Protein AF-A0A2V8ZLP4-F1 (afdb_monomer)

Solvent-accessible surface area (backbone atoms only — not comparable to full-atom values): 5540 Å² total; per-residue (Å²): 100,63,97,74,74,50,84,33,75,47,45,22,45,27,66,72,34,75,72,34,69,65,45,20,50,53,48,51,53,39,48,58,39,34,60,57,44,29,53,44,40,81,50,82,45,86,81,90,33,44,77,44,51,68,62,26,37,51,54,37,26,76,74,68,33,59,70,51,20,45,36,27,64,42,55,32,50,50,22,56,75,71,73,43,76,72,72,89,51,70,71,40,52,50,25,47,68,71,61,118

Structure (mmCIF, N/CA/C/O backbone):
data_AF-A0A2V8ZLP4-F1
#
_entry.id   AF-A0A2V8ZLP4-F1
#
loop_
_atom_site.group_PDB
_atom_site.id
_atom_site.type_symbol
_atom_site.label_atom_id
_atom_site.label_alt_id
_atom_site.label_comp_id
_atom_site.label_asym_id
_atom_site.label_entity_id
_atom_site.label_seq_id
_atom_site.pdbx_PDB_ins_code
_atom_site.Cartn_x
_atom_site.Cartn_y
_atom_site.Cartn_z
_atom_site.occupancy
_atom_site.B_iso_or_equiv
_atom_site.auth_seq_id
_atom_site.auth_comp_id
_atom_site.auth_asym_id
_atom_site.auth_atom_id
_atom_site.pdbx_PDB_model_num
ATOM 1 N N . MET A 1 1 ? -19.882 -6.178 -1.904 1.00 56.28 1 MET A N 1
ATOM 2 C CA . MET A 1 1 ? -18.719 -6.741 -1.178 1.00 56.28 1 MET A CA 1
ATOM 3 C C . MET A 1 1 ? -18.114 -5.714 -0.228 1.00 56.28 1 MET A C 1
ATOM 5 O O . MET A 1 1 ? -18.327 -5.867 0.961 1.00 56.28 1 MET A O 1
ATOM 9 N N . VAL A 1 2 ? -17.470 -4.633 -0.695 1.00 63.12 2 VAL A N 1
ATOM 10 C CA . VAL A 1 2 ? -16.892 -3.608 0.216 1.00 63.12 2 VAL A CA 1
ATOM 11 C C . VAL A 1 2 ? -17.952 -2.930 1.094 1.00 63.12 2 VAL A C 1
ATOM 13 O O . VAL A 1 2 ? -17.791 -2.864 2.304 1.00 63.12 2 VAL A O 1
ATOM 16 N N . GLY A 1 3 ? -19.103 -2.553 0.525 1.00 59.59 3 GLY A N 1
ATOM 17 C CA . GLY A 1 3 ? -20.234 -1.996 1.290 1.00 59.59 3 GLY A CA 1
ATOM 18 C C . GLY A 1 3 ? -20.906 -2.963 2.279 1.00 59.59 3 GLY A C 1
ATOM 19 O O . GLY A 1 3 ? -21.820 -2.559 2.981 1.00 59.59 3 GLY A O 1
ATOM 20 N N . MET A 1 4 ? -20.470 -4.228 2.337 1.00 65.94 4 MET A N 1
ATOM 21 C CA . MET A 1 4 ? -20.937 -5.230 3.308 1.00 65.94 4 MET A CA 1
ATOM 22 C C . MET A 1 4 ? -19.874 -5.535 4.380 1.00 65.94 4 MET A C 1
ATOM 24 O O . MET A 1 4 ? -20.005 -6.516 5.103 1.00 65.94 4 MET A O 1
ATOM 28 N N . GLY A 1 5 ? -18.799 -4.738 4.458 1.00 69.75 5 GLY A N 1
ATOM 29 C CA . GLY A 1 5 ? -17.721 -4.907 5.440 1.00 69.75 5 GLY A CA 1
ATOM 30 C C . GLY A 1 5 ? -16.569 -5.821 5.004 1.00 69.75 5 GLY A C 1
ATOM 31 O O . GLY A 1 5 ? -15.702 -6.126 5.819 1.00 69.75 5 GLY A O 1
ATOM 32 N N . CYS A 1 6 ? -16.513 -6.266 3.741 1.00 82.69 6 CYS A N 1
ATOM 33 C CA . CYS A 1 6 ? -15.385 -7.070 3.259 1.00 82.69 6 CYS A CA 1
ATOM 34 C C . CYS A 1 6 ? -14.117 -6.220 3.075 1.00 82.69 6 CYS A C 1
ATOM 36 O O . CYS A 1 6 ? -14.159 -5.179 2.415 1.00 82.69 6 CYS A O 1
ATOM 38 N N . LEU A 1 7 ? -12.980 -6.718 3.572 1.00 85.50 7 LEU A N 1
ATOM 39 C CA . LEU A 1 7 ? -11.662 -6.114 3.361 1.00 85.50 7 LEU A CA 1
ATOM 40 C C . LEU A 1 7 ? -11.128 -6.424 1.958 1.00 85.50 7 LEU A C 1
ATOM 42 O O . LEU A 1 7 ? -11.313 -7.527 1.442 1.00 85.50 7 LEU A O 1
ATOM 46 N N . VAL A 1 8 ? -10.432 -5.458 1.357 1.00 91.12 8 VAL A N 1
ATOM 47 C CA . VAL A 1 8 ? -9.824 -5.605 0.025 1.00 91.12 8 VAL A CA 1
ATOM 48 C C . VAL A 1 8 ? -8.313 -5.524 0.133 1.00 91.12 8 VAL A C 1
ATOM 50 O O . VAL A 1 8 ? -7.762 -4.550 0.648 1.00 91.12 8 VAL A O 1
ATOM 53 N N . GLN A 1 9 ? -7.636 -6.523 -0.421 1.00 92.44 9 GLN A N 1
ATOM 54 C CA . GLN A 1 9 ? -6.189 -6.536 -0.567 1.00 92.44 9 GLN A CA 1
ATOM 55 C C . GLN A 1 9 ? -5.799 -6.322 -2.035 1.00 92.44 9 GLN A C 1
ATOM 57 O O . GLN A 1 9 ? -6.434 -6.859 -2.941 1.00 92.44 9 GLN A O 1
ATOM 62 N N . VAL A 1 10 ? -4.745 -5.534 -2.272 1.00 92.44 10 VAL A N 1
ATOM 63 C CA . VAL A 1 10 ? -4.116 -5.381 -3.599 1.00 92.44 10 VAL A CA 1
ATOM 64 C C . VAL A 1 10 ? -2.633 -5.731 -3.548 1.00 92.44 10 VAL A C 1
ATOM 66 O O . VAL A 1 10 ? -1.972 -5.572 -2.517 1.00 92.44 10 VAL A O 1
ATOM 69 N N . THR A 1 11 ? -2.096 -6.249 -4.653 1.00 90.38 11 THR A N 1
ATOM 70 C CA . THR A 1 11 ? -0.705 -6.714 -4.700 1.00 90.38 11 THR A CA 1
ATOM 71 C C . THR A 1 11 ? 0.270 -5.573 -4.991 1.00 90.38 11 THR A C 1
ATOM 73 O O . THR A 1 11 ? 0.012 -4.720 -5.844 1.00 90.38 11 THR A O 1
ATOM 76 N N . ALA A 1 12 ? 1.431 -5.580 -4.331 1.00 90.06 12 ALA A N 1
ATOM 77 C CA . ALA A 1 12 ? 2.500 -4.593 -4.520 1.00 90.06 12 ALA A CA 1
ATOM 78 C C . ALA A 1 12 ? 2.905 -4.444 -6.000 1.00 90.06 12 ALA A C 1
ATOM 80 O O . ALA A 1 12 ? 3.083 -3.332 -6.494 1.00 90.06 12 ALA A O 1
ATOM 81 N N . ASN A 1 13 ? 2.959 -5.563 -6.730 1.00 88.44 13 ASN A N 1
ATOM 82 C CA . ASN A 1 13 ? 3.276 -5.604 -8.161 1.00 88.44 13 ASN A CA 1
ATOM 83 C C . ASN A 1 13 ? 2.223 -4.917 -9.046 1.00 88.44 13 ASN A C 1
ATOM 85 O O . ASN A 1 13 ? 2.558 -4.373 -10.099 1.00 88.44 13 ASN A O 1
ATOM 89 N N . SER A 1 14 ? 0.959 -4.881 -8.618 1.00 89.19 14 SER A N 1
ATOM 90 C CA . SER A 1 14 ? -0.077 -4.118 -9.325 1.00 89.19 14 SER A CA 1
ATOM 91 C C . SER A 1 14 ? 0.138 -2.613 -9.158 1.00 89.19 14 SER A C 1
ATOM 93 O O . SER A 1 14 ? -0.032 -1.859 -10.110 1.00 89.19 14 SER A O 1
ATOM 95 N N . ILE A 1 15 ? 0.594 -2.166 -7.983 1.00 90.00 15 ILE A N 1
ATOM 96 C CA . ILE A 1 15 ? 0.872 -0.747 -7.699 1.00 90.00 15 ILE A CA 1
ATOM 97 C C . ILE A 1 15 ? 2.069 -0.240 -8.517 1.00 90.00 15 ILE A C 1
ATOM 99 O O . ILE A 1 15 ? 2.025 0.862 -9.078 1.00 90.00 15 ILE A O 1
ATOM 103 N N . THR A 1 16 ? 3.132 -1.044 -8.608 1.00 89.25 16 THR A N 1
ATOM 104 C CA . THR A 1 16 ? 4.357 -0.692 -9.348 1.00 89.25 16 THR A CA 1
ATOM 105 C C . THR A 1 16 ? 4.224 -0.862 -10.861 1.00 89.25 16 THR A C 1
ATOM 107 O O . THR A 1 16 ? 5.020 -0.295 -11.605 1.00 89.25 16 THR A O 1
ATOM 110 N N . GLY A 1 17 ? 3.188 -1.562 -11.334 1.00 86.75 17 GLY A N 1
ATOM 111 C CA . GLY A 1 17 ? 2.906 -1.748 -12.759 1.00 86.75 17 GLY A CA 1
ATOM 112 C C . GLY A 1 17 ? 3.581 -2.957 -13.396 1.00 86.75 17 GLY A C 1
ATOM 113 O O . GLY A 1 17 ? 3.594 -3.053 -14.620 1.00 86.75 17 GLY A O 1
ATOM 114 N N . PHE A 1 18 ? 4.091 -3.888 -12.589 1.00 87.81 18 PHE A N 1
ATOM 115 C CA . PHE A 1 18 ? 4.686 -5.140 -13.061 1.00 87.81 18 PHE A CA 1
ATOM 116 C C . PHE A 1 18 ? 3.705 -5.963 -13.914 1.00 87.81 18 PHE A C 1
ATOM 118 O O . PHE A 1 18 ? 4.077 -6.494 -14.953 1.00 87.81 18 PHE A O 1
ATOM 125 N N . TRP A 1 19 ? 2.424 -5.994 -13.533 1.00 86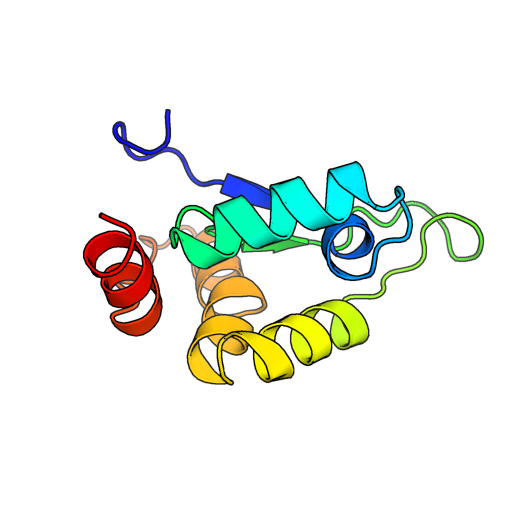.25 19 TRP A N 1
ATOM 126 C CA . TRP A 1 19 ? 1.360 -6.690 -14.276 1.00 86.25 19 TRP A CA 1
ATOM 127 C C . TRP A 1 19 ? 0.771 -5.878 -15.444 1.00 86.25 19 TRP A C 1
ATOM 129 O O . TRP A 1 19 ? -0.286 -6.216 -15.974 1.00 86.25 19 TRP A O 1
ATOM 139 N N . GLY A 1 20 ? 1.426 -4.786 -15.841 1.00 91.94 20 GLY A N 1
ATOM 140 C CA . GLY A 1 20 ? 0.991 -3.928 -16.938 1.00 91.94 20 GLY A CA 1
ATOM 141 C C . GLY A 1 20 ? 0.117 -2.741 -16.519 1.00 91.94 20 GLY A C 1
ATOM 142 O O . GLY A 1 20 ? -0.246 -2.545 -15.354 1.00 91.94 20 GLY A O 1
ATOM 143 N N . LYS A 1 21 ? -0.192 -1.896 -17.512 1.00 92.06 21 LYS A N 1
ATOM 144 C CA . LYS A 1 21 ? -0.846 -0.590 -17.319 1.00 92.06 21 LYS A CA 1
ATOM 145 C C . LYS A 1 21 ? -2.273 -0.711 -16.787 1.00 92.06 21 LYS A C 1
ATOM 147 O O . LYS A 1 21 ? -2.641 0.064 -15.909 1.00 92.06 21 LYS A O 1
ATOM 152 N N . GLU A 1 22 ? -3.038 -1.689 -17.265 1.00 92.62 22 GLU A N 1
ATOM 153 C CA . GLU A 1 22 ? -4.432 -1.879 -16.846 1.00 92.62 22 GLU A CA 1
ATOM 154 C C . GLU A 1 22 ? -4.530 -2.332 -15.387 1.00 92.62 22 GLU A C 1
ATOM 156 O O . GLU A 1 22 ? -5.264 -1.729 -14.607 1.00 92.62 22 GLU A O 1
ATOM 161 N N . ALA A 1 23 ? -3.712 -3.307 -14.970 1.00 90.94 23 ALA A N 1
ATOM 162 C CA . ALA A 1 23 ? -3.649 -3.741 -13.573 1.00 90.94 23 ALA A CA 1
ATOM 163 C C . ALA A 1 23 ? -3.292 -2.575 -12.637 1.00 90.94 23 ALA A C 1
ATOM 165 O O . ALA A 1 23 ? -3.931 -2.370 -11.601 1.00 90.94 23 ALA A O 1
ATOM 166 N N . ARG A 1 24 ? -2.320 -1.751 -13.048 1.00 92.75 24 ARG A N 1
ATOM 167 C CA . ARG A 1 24 ? -1.944 -0.540 -12.316 1.00 92.75 24 ARG A CA 1
ATOM 168 C C . ARG A 1 24 ? -3.073 0.478 -12.260 1.00 92.75 24 ARG A C 1
ATOM 170 O O . ARG A 1 24 ? -3.340 1.023 -11.193 1.00 92.75 24 ARG A O 1
ATOM 177 N N . ARG A 1 25 ? -3.742 0.745 -13.382 1.00 92.38 25 ARG A N 1
ATOM 178 C CA . ARG A 1 25 ? -4.857 1.697 -13.456 1.00 92.38 25 ARG A CA 1
ATOM 179 C C . ARG A 1 25 ? -6.000 1.272 -12.541 1.00 92.38 25 ARG A C 1
ATOM 181 O O . ARG A 1 25 ? -6.465 2.093 -11.754 1.00 92.38 25 ARG A O 1
ATOM 188 N N . THR A 1 26 ? -6.394 0.003 -12.593 1.00 92.56 26 THR A N 1
ATOM 189 C CA . THR A 1 26 ? -7.441 -0.558 -11.733 1.00 92.56 26 THR A CA 1
ATOM 190 C C . THR A 1 26 ? -7.056 -0.463 -10.262 1.00 92.56 26 THR A C 1
ATOM 192 O O . THR A 1 26 ? -7.824 0.062 -9.459 1.00 92.56 26 THR A O 1
ATOM 195 N N . CYS A 1 27 ? -5.837 -0.879 -9.906 1.00 92.38 27 CYS A N 1
ATOM 196 C CA . CYS A 1 27 ? -5.345 -0.796 -8.532 1.00 92.38 27 CYS A CA 1
ATOM 197 C C . CYS A 1 27 ? -5.337 0.648 -8.005 1.00 92.38 27 CYS A C 1
ATOM 199 O O . CYS A 1 27 ? -5.849 0.922 -6.919 1.00 92.38 27 CYS A O 1
ATOM 201 N N . LEU A 1 28 ? -4.822 1.594 -8.795 1.00 92.75 28 LEU A N 1
ATOM 202 C CA . LEU A 1 28 ? -4.802 3.007 -8.420 1.00 92.75 28 LEU A CA 1
ATOM 203 C C . LEU A 1 28 ? -6.207 3.621 -8.357 1.00 92.75 28 LEU A C 1
ATOM 205 O O . LEU A 1 28 ? -6.411 4.521 -7.549 1.00 92.75 28 LEU A O 1
ATOM 209 N N . GLY A 1 29 ? -7.156 3.140 -9.167 1.00 92.44 29 GLY A N 1
ATOM 210 C CA . GLY A 1 29 ? -8.559 3.559 -9.125 1.00 92.44 29 GLY A CA 1
ATOM 211 C C . GLY A 1 29 ? -9.296 3.073 -7.874 1.00 92.44 29 GLY A C 1
ATOM 212 O O . GLY A 1 29 ? -10.097 3.810 -7.303 1.00 92.44 29 GLY A O 1
ATOM 213 N N . LEU A 1 30 ? -8.997 1.860 -7.400 1.00 92.62 30 LEU A N 1
ATOM 214 C CA . LEU A 1 30 ? -9.508 1.364 -6.117 1.00 92.62 30 LEU A CA 1
ATOM 215 C C . LEU A 1 30 ? -8.918 2.157 -4.943 1.00 92.62 30 LEU A C 1
ATOM 217 O O . LEU A 1 30 ? -9.649 2.544 -4.032 1.00 92.62 30 LEU A O 1
ATOM 221 N N . LEU A 1 31 ? -7.612 2.440 -4.991 1.00 93.12 31 LEU A N 1
ATOM 222 C CA . LEU A 1 31 ? -6.926 3.256 -3.985 1.00 93.12 31 LEU A CA 1
ATOM 223 C C . LEU A 1 31 ? -7.487 4.676 -3.920 1.00 93.12 31 LEU A C 1
ATOM 225 O O . LEU A 1 31 ? -7.771 5.157 -2.830 1.00 93.12 31 LEU A O 1
ATOM 229 N N . SER A 1 32 ? -7.699 5.333 -5.066 1.00 93.31 32 SER A N 1
ATOM 230 C CA . SER A 1 32 ? -8.217 6.708 -5.095 1.00 93.31 32 SER A CA 1
ATOM 231 C C . SER A 1 32 ? -9.637 6.838 -4.557 1.00 93.31 32 SER A C 1
ATOM 233 O O . SER A 1 32 ? -10.022 7.930 -4.171 1.00 93.31 32 SER A O 1
ATOM 235 N N . ARG A 1 33 ? -10.398 5.740 -4.531 1.00 92.69 33 ARG A N 1
ATOM 236 C CA . ARG A 1 33 ? -11.744 5.669 -3.949 1.00 92.69 33 ARG A CA 1
ATOM 237 C C . ARG A 1 33 ? -11.734 5.188 -2.497 1.00 92.69 33 ARG A C 1
ATOM 239 O O . ARG A 1 33 ? -12.790 4.882 -1.967 1.00 92.69 33 ARG A O 1
ATOM 246 N N . GLY A 1 34 ? -10.560 5.013 -1.882 1.00 91.25 34 GLY A N 1
ATOM 247 C CA . GLY A 1 34 ? -10.422 4.500 -0.516 1.00 91.25 34 GLY A CA 1
ATOM 248 C C . GLY A 1 34 ? -10.989 3.087 -0.312 1.00 91.25 34 GLY A C 1
ATOM 249 O O . GLY A 1 34 ? -11.413 2.756 0.789 1.00 91.25 34 GLY A O 1
ATOM 250 N N . LEU A 1 35 ? -11.038 2.250 -1.356 1.00 92.56 35 LEU A N 1
ATOM 251 C CA . LEU A 1 35 ? -11.637 0.905 -1.290 1.00 92.56 35 LEU A CA 1
ATOM 252 C C . LEU A 1 35 ? -10.648 -0.191 -0.874 1.00 92.56 35 LEU A C 1
ATOM 254 O O . LEU A 1 35 ? -11.056 -1.332 -0.686 1.00 92.56 35 LEU A O 1
ATOM 258 N N . VAL A 1 36 ? -9.355 0.124 -0.779 1.00 93.56 36 VAL A N 1
ATOM 259 C CA . VAL A 1 36 ? -8.297 -0.830 -0.420 1.00 93.56 36 VAL A CA 1
ATOM 260 C C . VAL A 1 36 ? -8.060 -0.792 1.085 1.00 93.56 36 VAL A C 1
ATOM 262 O O . VAL A 1 36 ? -7.926 0.285 1.656 1.00 93.56 36 VAL A O 1
ATOM 265 N N . SER A 1 37 ? -7.967 -1.965 1.708 1.00 92.56 37 SER A N 1
ATOM 266 C CA . SER A 1 37 ? -7.711 -2.130 3.144 1.00 92.56 37 SER A CA 1
ATOM 267 C C . SER A 1 37 ? -6.269 -2.547 3.435 1.00 92.56 37 SER A C 1
ATOM 269 O O . SER A 1 37 ? -5.720 -2.168 4.460 1.00 92.56 37 SER A O 1
ATOM 271 N N . ALA A 1 38 ? -5.635 -3.314 2.546 1.00 94.19 38 ALA A N 1
ATOM 272 C CA . ALA A 1 38 ? -4.275 -3.803 2.756 1.00 94.19 38 ALA A CA 1
ATOM 273 C C . ALA A 1 38 ? -3.484 -3.932 1.449 1.00 94.19 38 ALA A C 1
ATOM 275 O O . ALA A 1 38 ? -4.039 -4.169 0.371 1.00 94.19 38 ALA A O 1
ATOM 276 N N . VAL A 1 39 ? -2.162 -3.830 1.561 1.00 93.75 39 VAL A N 1
ATOM 277 C CA . VAL A 1 39 ? -1.217 -4.139 0.485 1.00 93.75 39 VAL A CA 1
ATOM 278 C C . VAL A 1 39 ? -0.331 -5.294 0.926 1.00 93.75 39 VAL A C 1
ATOM 280 O O . VAL A 1 39 ? 0.230 -5.275 2.016 1.00 93.75 39 VAL A O 1
ATOM 283 N N . ALA A 1 40 ? -0.189 -6.290 0.057 1.00 91.81 40 ALA A N 1
ATOM 284 C CA . ALA A 1 40 ? 0.696 -7.430 0.269 1.00 91.81 40 ALA A CA 1
ATOM 285 C C . ALA A 1 40 ? 1.540 -7.671 -0.983 1.00 91.81 40 ALA A C 1
ATOM 287 O O . ALA A 1 40 ? 1.155 -7.287 -2.089 1.00 91.81 40 ALA A O 1
ATOM 288 N N . THR A 1 41 ? 2.709 -8.291 -0.837 1.00 85.38 41 THR A N 1
ATOM 289 C CA . THR A 1 41 ? 3.602 -8.538 -1.980 1.00 85.38 41 THR A CA 1
ATOM 290 C C . THR A 1 41 ? 3.050 -9.600 -2.920 1.00 85.38 41 THR A C 1
ATOM 292 O O . THR A 1 41 ? 3.224 -9.485 -4.134 1.00 85.38 41 THR A O 1
ATOM 295 N N . ASP A 1 42 ? 2.379 -10.609 -2.354 1.00 83.19 42 ASP A N 1
ATOM 296 C CA . ASP A 1 42 ? 2.057 -11.862 -3.036 1.00 83.19 42 ASP A CA 1
ATOM 297 C C . ASP A 1 42 ? 3.319 -12.455 -3.704 1.00 83.19 42 ASP A C 1
ATOM 299 O O . ASP A 1 42 ? 3.330 -12.865 -4.869 1.00 83.19 42 ASP A O 1
ATOM 303 N N . ALA A 1 43 ? 4.444 -12.380 -2.983 1.00 78.56 43 ALA A N 1
ATOM 304 C CA . ALA A 1 43 ? 5.744 -12.852 -3.441 1.00 78.56 43 ALA A CA 1
ATOM 305 C C . ALA A 1 43 ? 5.792 -14.384 -3.449 1.00 78.56 43 ALA A C 1
ATOM 307 O O . ALA A 1 43 ? 5.255 -15.020 -2.549 1.00 78.56 43 ALA A O 1
ATOM 308 N N . HIS A 1 44 ? 6.421 -14.964 -4.471 1.00 81.00 44 HIS A N 1
ATOM 309 C CA . HIS A 1 44 ? 6.514 -16.423 -4.650 1.00 81.00 44 HIS A CA 1
ATOM 310 C C . HIS A 1 44 ? 7.952 -16.913 -4.868 1.00 81.00 44 HIS A C 1
ATOM 312 O O . HIS A 1 44 ? 8.222 -18.098 -4.706 1.00 81.00 44 HIS A O 1
ATOM 318 N N . ASP A 1 45 ? 8.875 -16.020 -5.231 1.00 79.25 45 ASP A N 1
ATOM 319 C CA . ASP A 1 45 ? 10.281 -16.330 -5.490 1.00 79.25 45 ASP A CA 1
ATOM 320 C C . ASP A 1 45 ? 11.111 -15.028 -5.474 1.00 79.25 45 ASP A C 1
ATOM 322 O O . ASP A 1 45 ? 10.563 -13.932 -5.351 1.00 79.25 45 ASP A O 1
ATOM 326 N N . LEU A 1 46 ? 12.437 -15.129 -5.587 1.00 75.00 46 LEU A N 1
ATOM 327 C CA . LEU A 1 46 ? 13.338 -13.968 -5.563 1.00 75.00 46 LEU A CA 1
ATOM 328 C C . LEU A 1 46 ? 13.591 -13.342 -6.947 1.00 75.00 46 LEU A C 1
ATOM 330 O O . LEU A 1 46 ? 14.264 -12.316 -7.025 1.00 75.00 46 LEU A O 1
ATOM 334 N N . THR A 1 47 ? 13.088 -13.935 -8.033 1.00 74.25 47 THR A N 1
ATOM 335 C CA . THR A 1 47 ? 13.483 -13.585 -9.412 1.00 74.25 47 THR A CA 1
ATOM 336 C C . THR A 1 47 ? 12.317 -13.081 -10.261 1.00 74.25 47 THR A C 1
ATOM 338 O O . THR A 1 47 ? 12.416 -12.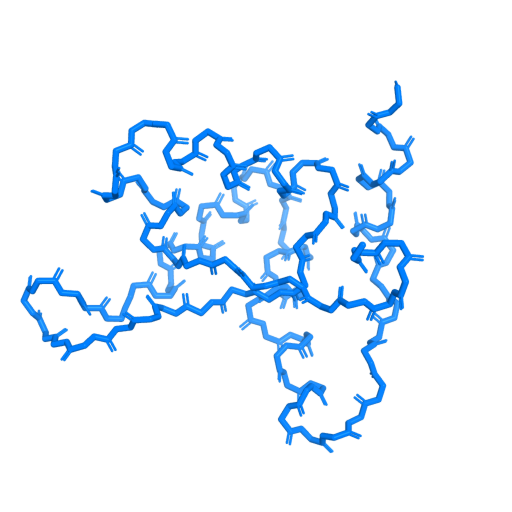033 -10.893 1.00 74.25 47 THR A O 1
ATOM 341 N N . ARG A 1 48 ? 11.192 -13.789 -10.260 1.00 71.69 48 ARG A N 1
ATOM 342 C CA . ARG A 1 48 ? 9.953 -13.481 -10.979 1.00 71.69 48 ARG A CA 1
ATOM 343 C C . ARG A 1 48 ? 8.934 -12.719 -10.128 1.00 71.69 48 ARG A C 1
ATOM 345 O O . ARG A 1 48 ? 8.227 -11.872 -10.668 1.00 71.69 48 ARG A O 1
ATOM 352 N N . ARG A 1 49 ? 8.817 -13.002 -8.825 1.00 77.31 49 ARG A N 1
ATOM 353 C CA . ARG A 1 49 ? 7.862 -12.344 -7.906 1.00 77.31 49 ARG A CA 1
ATOM 354 C C . ARG A 1 49 ? 8.509 -11.982 -6.558 1.00 77.31 49 ARG A C 1
ATOM 356 O O . ARG A 1 49 ? 8.028 -12.466 -5.530 1.00 77.31 49 ARG A O 1
ATOM 363 N N . PRO A 1 50 ? 9.549 -11.124 -6.541 1.00 81.38 50 PRO A N 1
ATOM 364 C CA . PRO A 1 50 ? 10.225 -10.732 -5.309 1.00 81.38 50 PRO A CA 1
ATOM 365 C C . PRO A 1 50 ? 9.334 -9.882 -4.388 1.00 81.38 50 PRO A C 1
ATOM 367 O O . PRO A 1 50 ? 8.403 -9.209 -4.848 1.00 81.38 50 PRO A O 1
ATOM 370 N N . PRO A 1 51 ? 9.621 -9.853 -3.074 1.00 85.50 51 PRO A N 1
ATOM 371 C CA . PRO A 1 51 ? 8.910 -9.001 -2.132 1.00 85.50 51 PRO A CA 1
ATOM 372 C C . PRO A 1 51 ? 9.294 -7.524 -2.324 1.00 85.50 51 PRO A C 1
ATOM 374 O O . PRO A 1 51 ? 10.304 -7.052 -1.816 1.00 85.50 51 PRO A O 1
ATOM 377 N N . ILE A 1 52 ? 8.459 -6.764 -3.036 1.00 88.44 52 ILE A N 1
ATOM 378 C CA . ILE A 1 52 ? 8.712 -5.348 -3.377 1.00 88.44 52 ILE A CA 1
ATOM 379 C C . ILE A 1 52 ? 7.906 -4.352 -2.525 1.00 88.44 52 ILE A C 1
ATOM 381 O O . ILE A 1 52 ? 7.437 -3.318 -3.012 1.00 88.44 52 ILE A O 1
ATOM 385 N N . MET A 1 53 ? 7.719 -4.659 -1.240 1.00 92.62 53 MET A N 1
ATOM 386 C CA . MET A 1 53 ? 6.819 -3.891 -0.373 1.00 92.62 53 MET A CA 1
ATOM 387 C C . MET A 1 53 ? 7.245 -2.424 -0.218 1.00 92.62 53 MET A C 1
ATOM 389 O O . MET A 1 53 ? 6.410 -1.525 -0.305 1.00 92.62 53 MET A O 1
ATOM 393 N N . SER A 1 54 ? 8.548 -2.164 -0.074 1.00 92.06 54 SER A N 1
ATOM 394 C CA . SER A 1 54 ? 9.088 -0.803 0.048 1.00 92.06 54 SER A CA 1
ATOM 395 C C . SER A 1 54 ? 8.784 0.053 -1.182 1.00 92.06 54 SER A C 1
ATOM 397 O O . SER A 1 54 ? 8.381 1.206 -1.046 1.00 92.06 54 SER A O 1
ATOM 399 N N . ALA A 1 55 ? 8.901 -0.521 -2.385 1.00 92.88 55 ALA A N 1
ATOM 400 C CA . ALA A 1 55 ? 8.604 0.183 -3.630 1.00 92.88 55 ALA A CA 1
ATOM 401 C C . ALA A 1 55 ? 7.108 0.518 -3.752 1.00 92.88 55 ALA A C 1
ATOM 403 O O . ALA A 1 55 ? 6.752 1.629 -4.151 1.00 92.88 55 ALA A O 1
ATOM 404 N N . ALA A 1 56 ? 6.230 -0.413 -3.367 1.00 93.19 56 ALA A N 1
ATOM 405 C CA . ALA A 1 56 ? 4.790 -0.172 -3.346 1.00 93.19 56 ALA A CA 1
ATOM 406 C C . ALA A 1 56 ? 4.400 0.898 -2.315 1.00 93.19 56 ALA A C 1
ATOM 408 O O . ALA A 1 56 ? 3.666 1.828 -2.659 1.00 93.19 56 ALA A O 1
ATOM 409 N N . ARG A 1 57 ? 4.941 0.829 -1.090 1.00 95.75 57 ARG A N 1
ATOM 410 C CA . ARG A 1 57 ? 4.716 1.846 -0.051 1.00 95.75 57 ARG A CA 1
ATOM 411 C C . ARG A 1 57 ? 5.159 3.230 -0.521 1.00 95.75 57 ARG A C 1
ATOM 413 O O . ARG A 1 57 ? 4.417 4.195 -0.363 1.00 95.75 57 ARG A O 1
ATOM 420 N N . ASP A 1 58 ? 6.327 3.333 -1.146 1.00 96.25 58 ASP A N 1
ATOM 421 C CA . ASP A 1 58 ? 6.842 4.600 -1.667 1.00 96.25 58 ASP A CA 1
ATOM 422 C C . ASP A 1 58 ? 5.983 5.167 -2.804 1.00 96.25 58 ASP A C 1
ATOM 424 O O . ASP A 1 58 ? 5.759 6.379 -2.863 1.00 96.25 58 ASP A O 1
ATOM 428 N N . ALA A 1 59 ? 5.466 4.308 -3.687 1.00 94.50 59 ALA A N 1
ATOM 429 C CA . ALA A 1 59 ? 4.540 4.715 -4.741 1.00 94.50 59 ALA A CA 1
ATOM 430 C C . ALA A 1 59 ? 3.218 5.252 -4.168 1.00 94.50 59 ALA A C 1
ATOM 432 O O . ALA A 1 59 ? 2.729 6.287 -4.629 1.00 94.50 59 ALA A O 1
ATOM 433 N N . ILE A 1 60 ? 2.672 4.599 -3.135 1.00 95.69 60 ILE A N 1
ATOM 434 C CA . ILE A 1 60 ? 1.472 5.074 -2.431 1.00 95.69 60 ILE A CA 1
ATOM 435 C C . ILE A 1 60 ? 1.768 6.396 -1.727 1.00 95.69 60 ILE A C 1
ATOM 437 O O . ILE A 1 60 ? 1.030 7.356 -1.929 1.00 95.69 60 ILE A O 1
ATOM 441 N N . ARG A 1 61 ? 2.876 6.489 -0.980 1.00 96.81 61 ARG A N 1
ATOM 442 C CA . ARG A 1 61 ? 3.283 7.709 -0.264 1.00 96.81 61 ARG A CA 1
ATOM 443 C C . ARG A 1 61 ? 3.348 8.909 -1.200 1.00 96.81 61 ARG A C 1
ATOM 445 O O . ARG A 1 61 ? 2.821 9.965 -0.871 1.00 96.81 61 ARG A O 1
ATOM 452 N N . LYS A 1 62 ? 3.984 8.747 -2.365 1.00 95.94 62 LYS A N 1
ATOM 453 C CA . LYS A 1 62 ? 4.132 9.821 -3.361 1.00 95.94 62 LYS A CA 1
ATOM 454 C C . LYS A 1 62 ? 2.793 10.291 -3.935 1.00 95.94 62 LYS A C 1
ATOM 456 O O . LYS A 1 62 ? 2.688 11.454 -4.302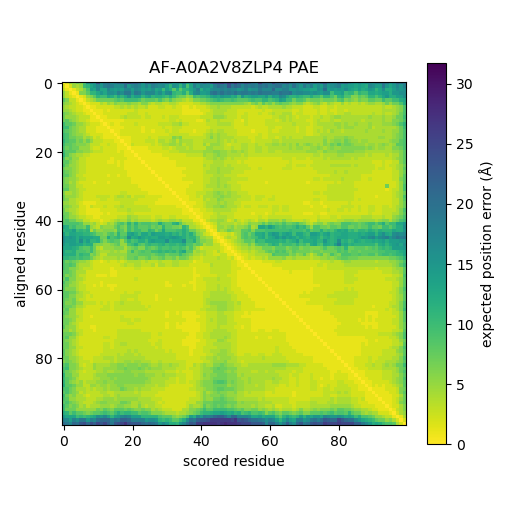 1.00 95.94 62 LYS A O 1
ATOM 461 N N . LYS A 1 63 ? 1.799 9.403 -4.048 1.00 94.94 63 LYS A N 1
ATOM 462 C CA . LYS A 1 63 ? 0.526 9.704 -4.721 1.00 94.94 63 LYS A CA 1
ATOM 463 C C . LYS A 1 63 ? -0.610 10.088 -3.770 1.00 94.94 63 LYS A C 1
ATOM 465 O O . LYS A 1 63 ? -1.427 10.927 -4.123 1.00 94.94 63 LYS A O 1
ATOM 470 N N . PHE A 1 64 ? -0.669 9.463 -2.601 1.00 94.88 64 PHE A N 1
ATOM 471 C CA . PHE A 1 64 ? -1.784 9.565 -1.658 1.00 94.88 64 PHE A CA 1
ATOM 472 C C . PHE A 1 64 ? -1.351 10.068 -0.273 1.00 94.88 64 PHE A C 1
ATOM 474 O O . PHE A 1 64 ? -2.190 10.287 0.591 1.00 94.88 64 PHE A O 1
ATOM 481 N N . GLY A 1 65 ? -0.052 10.280 -0.053 1.00 96.19 65 GLY A N 1
ATOM 482 C CA . GLY A 1 65 ? 0.486 10.754 1.217 1.00 96.19 65 GLY A CA 1
ATOM 483 C C . GLY A 1 65 ? 0.945 9.632 2.147 1.00 96.19 65 GLY A C 1
ATOM 484 O O . GLY A 1 65 ? 0.639 8.450 1.966 1.00 96.19 65 GLY A O 1
ATOM 485 N N . LYS A 1 66 ? 1.741 10.023 3.147 1.00 96.50 66 LYS A N 1
ATOM 486 C CA . LYS A 1 66 ? 2.380 9.108 4.101 1.00 96.50 66 LYS A CA 1
ATOM 487 C C . LYS A 1 66 ? 1.357 8.332 4.929 1.00 96.50 66 LYS A C 1
ATOM 489 O O . LYS A 1 66 ? 1.479 7.118 5.020 1.00 96.50 66 LYS A O 1
ATOM 494 N N . ASP A 1 67 ? 0.338 9.006 5.452 1.00 96.38 67 ASP A N 1
ATOM 495 C CA . ASP A 1 67 ? -0.649 8.388 6.345 1.00 96.38 67 ASP A CA 1
ATOM 496 C C . ASP A 1 67 ? -1.383 7.223 5.675 1.00 96.38 67 ASP A C 1
ATOM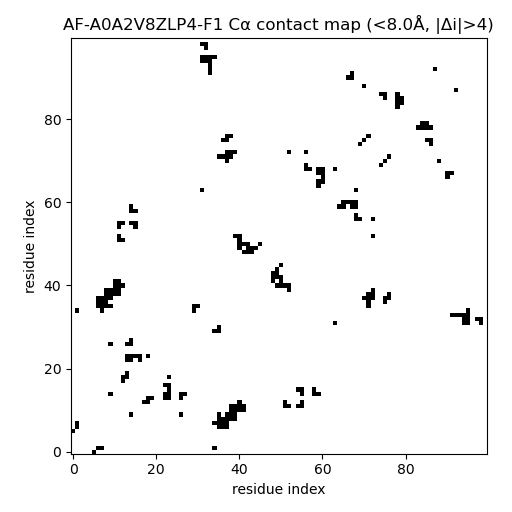 498 O O . ASP A 1 67 ? -1.567 6.171 6.278 1.00 96.38 67 ASP A O 1
ATOM 502 N N . ILE A 1 68 ? -1.757 7.381 4.401 1.00 96.12 68 ILE A N 1
ATOM 503 C CA . ILE A 1 68 ? -2.410 6.319 3.625 1.00 96.1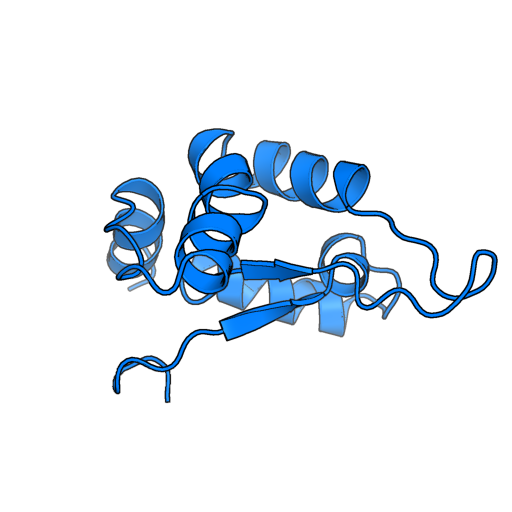2 68 ILE A CA 1
ATOM 504 C C . ILE A 1 68 ? -1.429 5.181 3.334 1.00 96.12 68 ILE A C 1
ATOM 506 O O . ILE A 1 68 ? -1.797 4.011 3.418 1.00 96.12 68 ILE A O 1
ATOM 510 N N . ALA A 1 69 ? -0.170 5.500 3.027 1.00 96.62 69 ALA A N 1
ATOM 511 C CA . ALA A 1 69 ? 0.851 4.480 2.819 1.00 96.6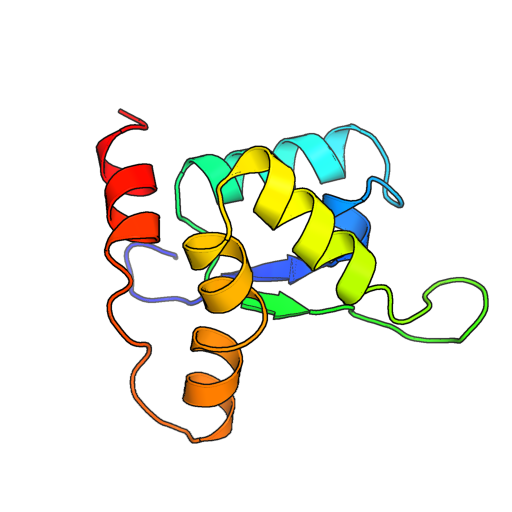2 69 ALA A CA 1
ATOM 512 C C . ALA A 1 69 ? 1.070 3.631 4.080 1.00 96.62 69 ALA A C 1
ATOM 514 O O . ALA A 1 69 ? 1.096 2.405 3.989 1.00 96.62 69 ALA A O 1
ATOM 515 N N . ASP A 1 70 ? 1.174 4.266 5.246 1.00 96.75 70 ASP A N 1
ATOM 516 C CA . ASP A 1 70 ? 1.382 3.581 6.524 1.00 96.75 70 ASP A CA 1
ATOM 517 C C . ASP A 1 70 ? 0.140 2.777 6.940 1.00 96.75 70 ASP A C 1
ATOM 519 O O . ASP A 1 70 ? 0.266 1.623 7.360 1.00 96.75 70 ASP A O 1
ATOM 523 N N . ALA A 1 71 ? -1.061 3.320 6.712 1.00 96.38 71 ALA A N 1
ATOM 524 C CA . ALA A 1 71 ? -2.312 2.621 6.983 1.00 96.38 71 ALA A CA 1
ATOM 525 C C . ALA A 1 71 ? -2.425 1.297 6.212 1.00 96.38 71 ALA A C 1
ATOM 527 O O . ALA A 1 71 ? -2.684 0.247 6.803 1.00 96.38 71 ALA A O 1
ATOM 528 N N . LEU A 1 72 ? -2.185 1.342 4.898 1.00 96.38 72 LEU A N 1
ATOM 529 C CA . LEU A 1 72 ? -2.361 0.196 4.002 1.00 96.38 72 LEU A CA 1
ATOM 530 C C . LEU A 1 72 ? -1.225 -0.829 4.081 1.00 96.38 72 LEU A C 1
ATOM 532 O O . LEU A 1 72 ? -1.442 -2.006 3.787 1.00 96.38 72 LEU A O 1
ATOM 536 N N . CYS A 1 73 ? -0.014 -0.389 4.431 1.00 96.25 73 CYS A N 1
ATOM 537 C CA . CYS A 1 73 ? 1.175 -1.244 4.445 1.00 96.25 73 CYS A CA 1
ATOM 538 C C . CYS A 1 73 ? 1.528 -1.774 5.838 1.00 96.25 73 CYS A C 1
ATOM 540 O O . CYS A 1 73 ? 2.376 -2.659 5.941 1.00 96.25 73 CYS A O 1
AT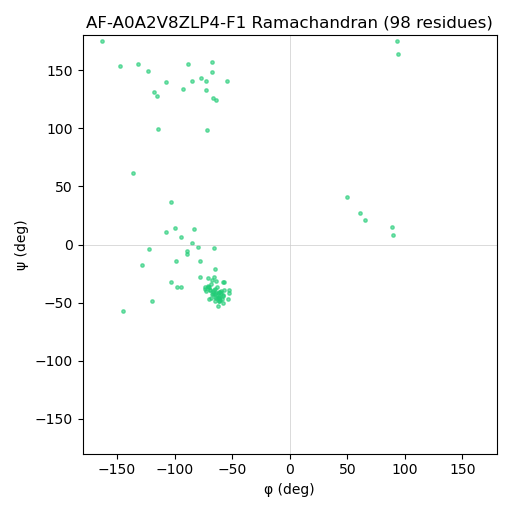OM 542 N N . SER A 1 74 ? 0.952 -1.218 6.908 1.00 95.81 74 SER A N 1
ATOM 543 C CA . SER A 1 74 ? 1.332 -1.577 8.280 1.00 95.81 74 SER A CA 1
ATOM 544 C C . SER A 1 74 ? 0.157 -1.558 9.253 1.00 95.81 74 SER A C 1
ATOM 546 O O . SER A 1 74 ? -0.132 -2.590 9.848 1.00 95.81 74 SER A O 1
ATOM 548 N N . THR A 1 75 ? -0.556 -0.438 9.404 1.00 96.31 75 THR A N 1
ATOM 549 C CA . THR A 1 75 ? -1.568 -0.296 10.471 1.00 96.31 75 THR A CA 1
ATOM 550 C C . THR A 1 75 ? -2.717 -1.296 10.343 1.00 96.31 75 THR A C 1
ATOM 552 O O . THR A 1 75 ? -3.011 -2.017 11.294 1.00 96.31 75 THR A O 1
ATOM 555 N N . ILE A 1 76 ? -3.360 -1.360 9.173 1.00 95.25 76 ILE A N 1
ATOM 556 C CA . ILE A 1 76 ? -4.483 -2.274 8.939 1.00 95.25 76 ILE A CA 1
ATOM 557 C C . ILE A 1 76 ? -4.003 -3.735 8.884 1.00 95.25 76 ILE A C 1
ATOM 559 O O . ILE A 1 76 ? -4.597 -4.559 9.581 1.00 95.25 76 ILE A O 1
ATOM 563 N N . PRO A 1 77 ? -2.919 -4.086 8.153 1.00 95.31 77 PRO A N 1
ATOM 564 C CA . PRO A 1 77 ? -2.355 -5.436 8.208 1.00 95.31 77 PRO A CA 1
ATOM 565 C C . PRO A 1 77 ? -2.048 -5.935 9.628 1.00 95.31 77 PRO A C 1
ATOM 567 O O . PRO A 1 77 ? -2.384 -7.073 9.944 1.00 95.31 77 PRO A O 1
ATOM 570 N N . ASN A 1 78 ? -1.484 -5.095 10.503 1.00 96.31 78 ASN A N 1
ATOM 571 C CA . ASN A 1 78 ? -1.202 -5.479 11.889 1.00 96.31 78 ASN A CA 1
ATOM 572 C C . ASN A 1 78 ? -2.484 -5.759 12.682 1.00 96.31 78 ASN A C 1
ATOM 574 O O . ASN A 1 78 ? -2.550 -6.766 13.379 1.00 96.31 78 ASN A O 1
ATOM 578 N N . ALA A 1 79 ? -3.522 -4.928 12.537 1.00 94.31 79 ALA A N 1
ATOM 579 C CA . ALA A 1 79 ? -4.807 -5.172 13.194 1.00 94.31 79 ALA A CA 1
ATOM 580 C C . ALA A 1 79 ? -5.424 -6.515 12.765 1.00 94.31 79 ALA A C 1
ATOM 582 O O . ALA A 1 79 ? -5.919 -7.258 13.610 1.00 94.31 79 ALA A O 1
ATOM 583 N N . ILE A 1 80 ? -5.323 -6.858 11.474 1.00 93.25 80 ILE A N 1
ATOM 584 C CA . ILE A 1 80 ? -5.786 -8.146 10.937 1.00 93.25 80 ILE A CA 1
ATOM 585 C C . ILE A 1 80 ? -5.020 -9.310 11.581 1.00 93.25 80 ILE A C 1
ATOM 587 O O . ILE A 1 80 ? -5.641 -10.266 12.038 1.00 93.25 80 ILE A O 1
ATOM 591 N N . VAL A 1 81 ? -3.685 -9.227 11.638 1.00 94.31 81 VAL A N 1
ATOM 592 C CA . VAL A 1 81 ? -2.831 -10.279 12.223 1.00 94.31 81 VAL A CA 1
ATOM 593 C C . VAL A 1 81 ? -3.101 -10.461 13.718 1.00 94.31 81 VAL A C 1
ATOM 595 O O . VAL A 1 81 ? -3.101 -11.584 14.213 1.00 94.31 81 VAL A O 1
ATOM 598 N N . GLU A 1 82 ? -3.376 -9.374 14.435 1.00 96.06 82 GLU A N 1
ATOM 599 C CA . GLU A 1 82 ? -3.691 -9.396 15.867 1.00 96.06 82 GLU A CA 1
ATOM 600 C C . GLU A 1 82 ? -5.145 -9.798 16.172 1.00 96.06 82 GLU A C 1
ATOM 602 O O . GLU A 1 82 ? -5.524 -9.866 17.342 1.00 96.06 82 GLU A O 1
ATOM 607 N N . GLY A 1 83 ? -5.980 -10.033 15.152 1.00 93.62 83 GLY A N 1
ATOM 608 C CA . GLY A 1 83 ? -7.407 -10.323 15.329 1.00 93.62 83 GLY A CA 1
ATOM 609 C C . GLY A 1 83 ? -8.206 -9.147 15.903 1.00 93.62 83 GLY A C 1
ATOM 610 O O . GLY A 1 83 ? -9.274 -9.344 16.482 1.00 93.62 83 GLY A O 1
ATOM 611 N N . LYS A 1 84 ? -7.689 -7.921 15.772 1.00 94.38 84 LYS A N 1
ATOM 612 C CA . LYS A 1 84 ? -8.342 -6.695 16.239 1.00 94.38 84 LYS A CA 1
ATOM 613 C C . LYS A 1 84 ? -9.256 -6.118 15.153 1.00 94.38 84 LYS A C 1
ATOM 615 O O . LYS A 1 84 ? -9.017 -6.331 13.962 1.00 94.38 84 LYS A O 1
ATOM 620 N N . PRO A 1 85 ? -10.280 -5.332 15.533 1.00 92.38 85 PRO A N 1
ATOM 621 C CA . PRO A 1 85 ? -11.056 -4.563 14.570 1.00 92.38 85 PRO A CA 1
ATOM 622 C C . PRO A 1 85 ? -10.153 -3.669 13.713 1.00 92.38 85 PRO A C 1
ATOM 624 O O . PRO A 1 85 ? -9.204 -3.064 14.219 1.00 92.38 85 PRO A O 1
ATOM 627 N N . VAL A 1 86 ? -10.466 -3.562 12.420 1.00 90.75 86 VAL A N 1
ATOM 628 C CA . VAL A 1 86 ? -9.760 -2.642 11.523 1.00 90.75 86 VAL A CA 1
ATOM 629 C C . VAL A 1 86 ? -10.016 -1.206 11.994 1.00 90.75 86 VAL A C 1
ATOM 631 O O . VAL A 1 86 ? -11.180 -0.823 12.134 1.00 90.75 86 VAL A O 1
ATOM 634 N N . PRO A 1 87 ? -8.964 -0.413 12.266 1.00 91.19 87 PRO A N 1
ATOM 635 C CA . PRO A 1 87 ? -9.130 0.944 12.768 1.00 91.19 87 PRO A CA 1
ATOM 636 C C . PRO A 1 87 ? -9.755 1.853 11.707 1.00 91.19 87 PRO A C 1
ATOM 638 O O . PRO A 1 87 ? -9.492 1.697 10.513 1.00 91.19 87 PRO A O 1
ATOM 641 N N . ASP A 1 88 ? -10.532 2.843 12.150 1.00 90.50 88 ASP A N 1
ATOM 642 C CA . ASP A 1 88 ? -10.956 3.934 11.273 1.00 90.50 88 ASP A CA 1
ATOM 643 C C . ASP A 1 88 ? -9.733 4.768 10.879 1.00 90.50 88 ASP A C 1
ATOM 645 O O . ASP A 1 88 ? -8.970 5.229 11.733 1.00 90.50 88 ASP A O 1
ATOM 649 N N . ILE A 1 89 ? -9.540 4.952 9.575 1.00 93.06 89 ILE A N 1
ATOM 650 C CA . ILE A 1 89 ? -8.444 5.734 9.009 1.00 93.06 89 ILE A CA 1
ATOM 651 C C . ILE A 1 89 ? -9.061 6.954 8.313 1.00 93.06 89 ILE A C 1
ATOM 653 O O . ILE A 1 89 ? -9.491 6.849 7.158 1.00 93.06 89 ILE A O 1
ATOM 657 N N . PRO A 1 90 ? -9.067 8.140 8.955 1.00 92.31 90 PRO A N 1
ATOM 658 C CA . PRO A 1 90 ? -9.737 9.323 8.416 1.00 92.31 90 PRO A CA 1
ATOM 659 C C . PRO A 1 90 ? -9.255 9.727 7.021 1.00 92.31 90 PRO A C 1
ATOM 661 O O . PRO A 1 90 ? -10.026 10.232 6.211 1.00 92.31 90 PRO A O 1
ATOM 664 N N . SER A 1 91 ? -7.976 9.501 6.713 1.00 91.62 91 SER A N 1
ATOM 665 C CA . SER A 1 91 ? -7.409 9.794 5.396 1.00 91.62 91 SER A CA 1
ATOM 666 C C . SER A 1 91 ? -7.954 8.883 4.291 1.00 91.62 91 SER A C 1
ATOM 668 O O . SER A 1 91 ? -8.161 9.369 3.183 1.00 91.62 91 SER A O 1
ATOM 670 N N . LEU A 1 92 ? -8.255 7.611 4.581 1.00 90.44 92 LEU A N 1
ATOM 671 C CA . LEU A 1 92 ? -8.910 6.698 3.636 1.00 90.44 92 LEU A CA 1
ATOM 672 C C . LEU A 1 92 ? -10.395 7.033 3.468 1.00 90.44 92 LEU A C 1
ATOM 674 O O . LEU A 1 92 ? -10.890 7.016 2.343 1.00 90.44 92 LEU A O 1
ATOM 678 N N . ARG A 1 93 ? -11.086 7.411 4.551 1.00 88.88 93 ARG A N 1
ATOM 679 C CA . ARG A 1 93 ? -12.491 7.837 4.481 1.00 88.88 93 ARG A CA 1
ATOM 680 C C . ARG A 1 93 ? -12.669 9.094 3.629 1.00 88.88 93 ARG A C 1
ATOM 682 O O . ARG A 1 93 ? -13.537 9.131 2.765 1.00 88.88 93 ARG A O 1
ATOM 689 N N . ARG A 1 94 ? -11.771 10.077 3.766 1.00 90.19 94 ARG A N 1
ATOM 690 C CA . ARG A 1 94 ? -11.767 11.274 2.905 1.00 90.19 94 ARG A CA 1
ATOM 691 C C . ARG A 1 94 ? -11.637 10.945 1.413 1.00 90.19 94 ARG A C 1
ATOM 693 O O . ARG A 1 94 ? -12.202 11.657 0.592 1.00 90.19 94 ARG A O 1
ATOM 700 N N . LEU A 1 95 ? -10.923 9.874 1.047 1.00 87.12 95 LEU A N 1
ATOM 701 C CA . LEU A 1 95 ? -10.848 9.419 -0.349 1.00 87.12 95 LEU A CA 1
ATOM 702 C C . LEU A 1 95 ? -12.157 8.791 -0.849 1.00 87.12 95 LEU A C 1
ATOM 704 O O . LEU A 1 95 ? -12.438 8.853 -2.043 1.00 87.12 95 LEU A O 1
ATOM 708 N N . GLN A 1 96 ? -12.952 8.191 0.038 1.00 82.00 96 GLN A N 1
ATOM 709 C CA . GLN A 1 96 ? -14.283 7.679 -0.300 1.00 82.00 96 GLN A CA 1
ATOM 710 C C . GLN A 1 96 ? -15.279 8.830 -0.495 1.00 82.00 96 GLN A C 1
ATOM 712 O O . GLN A 1 96 ? -16.079 8.797 -1.424 1.00 82.00 96 GLN A O 1
ATOM 717 N N . GLU A 1 97 ? -15.195 9.859 0.352 1.00 80.12 97 GLU A N 1
ATOM 718 C CA . GLU A 1 97 ? -16.077 11.033 0.330 1.00 80.12 97 GLU A CA 1
ATOM 719 C C . GLU A 1 97 ? -15.775 11.980 -0.849 1.00 80.12 97 GLU A C 1
ATOM 721 O O . GLU A 1 97 ? -16.692 12.537 -1.444 1.00 80.12 97 GLU A O 1
ATOM 726 N N . GLY A 1 98 ? -14.500 12.146 -1.223 1.00 66.94 98 GLY A N 1
ATOM 727 C CA . GLY A 1 98 ? -14.073 13.026 -2.323 1.00 66.94 98 GLY A CA 1
ATOM 728 C C . GLY A 1 98 ? -14.125 12.407 -3.727 1.00 66.94 98 GLY A C 1
ATOM 729 O O . GLY A 1 98 ? -13.704 13.051 -4.684 1.00 66.94 98 GLY A O 1
ATOM 730 N N . GLY A 1 99 ? -14.572 11.154 -3.853 1.00 55.03 99 GLY A N 1
ATOM 731 C CA . GLY A 1 99 ? -14.644 10.409 -5.117 1.00 55.03 99 GLY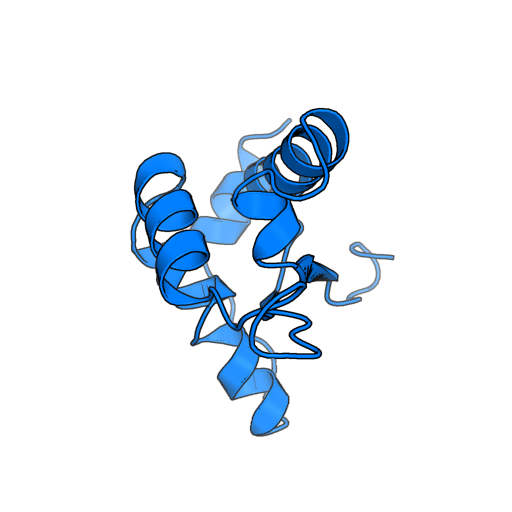 A CA 1
ATOM 732 C C . GLY A 1 99 ? -16.031 10.366 -5.772 1.00 55.03 99 GLY A C 1
ATOM 733 O O . GLY A 1 99 ? -16.232 9.506 -6.634 1.00 55.03 99 GLY A O 1
ATOM 734 N N . GLY A 1 100 ? -16.960 11.221 -5.322 1.00 43.88 100 GLY A N 1
ATOM 735 C CA . GLY A 1 100 ? -18.332 11.364 -5.832 1.00 43.88 100 GLY A CA 1
ATOM 736 C C . GLY A 1 100 ? -18.449 12.289 -7.034 1.00 43.88 100 GLY A C 1
ATOM 737 O O . GLY A 1 100 ? -17.772 13.341 -7.031 1.00 43.88 100 GLY A O 1
#

Mean predicted aligned error: 4.63 Å

pLDDT: mean 88.37, std 10.13, range [43.88, 96.81]

Foldseek 3Di:
DLVVVDAAEDALCLCVQVVHDVSNVVVVVCQLLLSHQAYFQ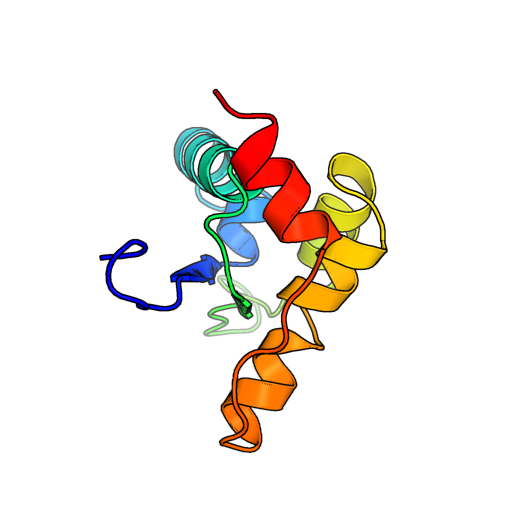PADDCPNRNGPLVVSLVSCCVPQNNLSSCRHYPQSVVCVVVVHPRDDRVSSVVSNVVPD

Secondary structure (DSSP, 8-state):
-GGGT---EEEHHHHHTTT-HHHHHHHHHHHHTT---EEE-----SSSS---HHHHHHHHHHHH-HHHHHIIIIIHHHHHHTTPPPPP-HHHHHHHHTT-

Radius of gyration: 13.17 Å; Cα contacts (8 Å, |Δi|>4): 132; chains: 1; bounding box: 34×29×34 Å

Sequence (100 aa):
MVGMGCLVQVTANSITGFWGKEARRTCLGLLSRGLVSAVATDAHDLTRRPPIMSAARDAIRKKFGKDIADALCSTIPNAIVEGKPVPDIPSLRRLQEGGG

Nearest PDB structures (foldseek):
  2wjd-assembly1_A  TM=9.287E-01  e=1.087E-04  Streptococcus pneumoniae
  3qy7-assembly1_A  TM=9.375E-01  e=1.832E-03  Bacillus subtilis